Protein AF-A0A932ZR29-F1 (afdb_monomer_lite)

Secondary structure (DSSP, 8-state):
---------------------------TT---------S----EEEESSGGGS--SS--EEEEEE---HHHHHSHHHHHHHHHHHHHHHSBTTEEEEEEEEEEEEGGGT-----TTEEEEEEEEETTEEEEEEEEPP-

Radius of gyration: 21.0 Å; chains: 1; bounding box: 50×38×78 Å

Sequence (138 aa):
MPRDRGVEPGRRARAVRGGLSRRLRHDPEEPLRGGRGIGGGVVHARVEDPQAIPRGEASWDEVLFDPPFAWCGSTEGRTIISEALQRVAQVGVLAAEGRVWLRVERRSGLRPEVPGLVLGDERSYGDSLVLRYERGAA

pLDDT: mean 70.93, std 24.73, range [28.47, 97.81]

Structure (mmCIF, N/CA/C/O backbone):
data_AF-A0A932ZR29-F1
#
_entry.id   AF-A0A932ZR29-F1
#
loop_
_atom_site.group_PDB
_atom_site.id
_atom_site.type_symbol
_atom_site.label_atom_id
_atom_site.label_alt_id
_atom_site.label_comp_id
_atom_site.label_asym_id
_atom_site.label_entity_id
_atom_site.label_seq_id
_atom_site.pdbx_PDB_ins_code
_atom_site.Cartn_x
_atom_site.Cartn_y
_atom_site.Cartn_z
_atom_site.occupancy
_atom_site.B_iso_or_equiv
_atom_site.auth_seq_id
_atom_site.auth_comp_id
_atom_site.auth_asym_id
_atom_site.auth_atom_id
_atom_site.pdbx_PDB_model_num
ATOM 1 N N . MET A 1 1 ? -30.886 5.655 -60.333 1.00 32.12 1 MET A N 1
ATOM 2 C CA . MET A 1 1 ? -31.898 4.684 -59.860 1.00 32.12 1 MET A CA 1
ATOM 3 C C . MET A 1 1 ? -31.632 4.357 -58.384 1.00 32.12 1 MET A C 1
ATOM 5 O O . MET A 1 1 ? -30.482 4.484 -57.985 1.00 32.12 1 MET A O 1
ATOM 9 N N . PRO A 1 2 ? -32.675 4.076 -57.580 1.00 44.91 2 PRO A N 1
ATOM 10 C CA . PRO A 1 2 ? -32.817 4.492 -56.172 1.00 44.91 2 PRO A CA 1
ATOM 11 C C . PRO A 1 2 ? -32.986 3.333 -55.146 1.00 44.91 2 PRO A C 1
ATOM 13 O O . PRO A 1 2 ? -33.291 2.228 -55.567 1.00 44.91 2 PRO A O 1
ATOM 16 N N . ARG A 1 3 ? -32.945 3.681 -53.833 1.00 42.72 3 ARG A N 1
ATOM 17 C CA . ARG A 1 3 ? -33.602 3.057 -52.627 1.00 42.72 3 ARG A CA 1
ATOM 18 C C . ARG A 1 3 ? -33.142 1.631 -52.225 1.00 42.72 3 ARG A C 1
ATOM 20 O O . ARG A 1 3 ? -32.679 0.895 -53.073 1.00 42.72 3 ARG A O 1
ATOM 27 N N . ASP A 1 4 ? -33.097 1.185 -50.960 1.00 40.62 4 ASP A N 1
ATOM 28 C CA . ASP A 1 4 ? -33.937 1.322 -49.742 1.00 40.62 4 ASP A CA 1
ATOM 29 C C . ASP A 1 4 ? -33.057 1.271 -48.455 1.00 40.62 4 ASP A C 1
ATOM 31 O O . ASP A 1 4 ? -31.993 0.666 -48.480 1.00 40.62 4 ASP A O 1
ATOM 35 N N . ARG A 1 5 ? -33.264 2.026 -47.358 1.00 40.97 5 ARG A N 1
ATOM 36 C CA . ARG A 1 5 ? -34.286 2.017 -46.271 1.00 40.97 5 ARG A CA 1
ATOM 37 C C . ARG A 1 5 ? -34.358 0.769 -45.358 1.00 40.97 5 ARG A C 1
ATOM 39 O O . ARG A 1 5 ? -34.768 -0.295 -45.793 1.00 40.97 5 ARG A O 1
ATOM 46 N N . GLY A 1 6 ? -34.181 1.026 -44.048 1.00 31.27 6 GLY A N 1
ATOM 47 C CA . GLY A 1 6 ? -34.714 0.258 -42.899 1.00 31.27 6 GLY A CA 1
ATOM 48 C C . GLY A 1 6 ? -33.722 -0.750 -42.295 1.00 31.27 6 GLY A C 1
ATOM 49 O O . GLY A 1 6 ? -33.024 -1.408 -43.044 1.00 31.27 6 GLY A O 1
ATOM 50 N N . VAL A 1 7 ? -33.572 -0.966 -40.982 1.00 31.88 7 VAL A N 1
ATOM 51 C CA . VAL A 1 7 ? -34.446 -0.764 -39.810 1.00 31.88 7 VAL A CA 1
ATOM 52 C C . VAL A 1 7 ? -33.571 -0.870 -38.531 1.00 31.88 7 VAL A C 1
ATOM 54 O O . VAL A 1 7 ? -32.845 -1.845 -38.380 1.00 31.88 7 VAL A O 1
ATOM 57 N N . GLU A 1 8 ? -33.669 0.078 -37.589 1.00 40.75 8 GLU A N 1
ATOM 58 C CA . GLU A 1 8 ? -33.572 -0.192 -36.130 1.00 40.75 8 GLU A CA 1
ATOM 59 C C . GLU A 1 8 ? -35.004 -0.495 -35.634 1.00 40.75 8 GLU A C 1
ATOM 61 O O . GLU A 1 8 ? -35.913 0.100 -36.226 1.00 40.75 8 GLU A O 1
ATOM 66 N N . PRO A 1 9 ? -35.293 -1.328 -34.594 1.00 42.16 9 PRO A N 1
ATOM 67 C CA . PRO A 1 9 ? -34.709 -1.226 -33.235 1.00 42.16 9 PRO A CA 1
ATOM 68 C C . PRO A 1 9 ? -34.652 -2.543 -32.400 1.00 42.16 9 PRO A C 1
ATOM 70 O O . PRO A 1 9 ? -35.315 -3.528 -32.715 1.00 42.16 9 PRO A O 1
ATOM 73 N N . GLY A 1 10 ? -33.945 -2.574 -31.253 1.00 29.12 10 GLY A N 1
ATOM 74 C CA . GLY A 1 10 ? -33.936 -3.817 -30.452 1.00 29.12 10 GLY A CA 1
ATOM 75 C C . GLY A 1 10 ? -33.245 -3.886 -29.084 1.00 29.12 10 GLY A C 1
ATOM 76 O O . GLY A 1 10 ? -32.528 -4.837 -28.834 1.00 29.12 10 GLY A O 1
ATOM 77 N N . ARG A 1 11 ? -33.547 -2.953 -28.172 1.00 30.52 11 ARG A N 1
ATOM 78 C CA . ARG A 1 11 ? -33.625 -3.137 -26.698 1.00 30.52 11 ARG A CA 1
ATOM 79 C C . ARG A 1 11 ? -32.423 -3.699 -25.886 1.00 30.52 11 ARG A C 1
ATOM 81 O O . ARG A 1 11 ? -32.207 -4.896 -25.787 1.00 30.52 11 ARG A O 1
ATOM 88 N N . ARG A 1 12 ? -31.983 -2.800 -24.988 1.00 33.00 12 ARG A N 1
ATOM 89 C CA . ARG A 1 12 ? -31.781 -2.967 -23.526 1.00 33.00 12 ARG A CA 1
ATOM 90 C C . ARG A 1 12 ? -30.512 -3.690 -23.044 1.00 33.00 12 ARG A C 1
ATOM 92 O O . ARG A 1 12 ? -30.529 -4.880 -22.775 1.00 33.00 12 ARG A O 1
ATOM 99 N N . ALA A 1 13 ? -29.545 -2.877 -22.621 1.00 28.64 13 ALA A N 1
ATOM 100 C CA . ALA A 1 13 ? -28.935 -3.045 -21.304 1.00 28.64 13 ALA A CA 1
ATOM 101 C C . ALA A 1 13 ? -29.160 -1.755 -20.499 1.00 28.64 13 ALA A C 1
ATOM 103 O O . ALA A 1 13 ? -28.709 -0.674 -20.870 1.00 28.64 13 ALA A O 1
ATOM 104 N N . ARG A 1 14 ? -29.952 -1.865 -19.430 1.00 36.38 14 ARG A N 1
ATOM 105 C CA . ARG A 1 14 ? -30.201 -0.822 -18.431 1.00 36.38 14 ARG A CA 1
ATOM 106 C C . ARG A 1 14 ? -29.575 -1.331 -17.139 1.00 36.38 14 ARG A C 1
ATOM 108 O O . ARG A 1 14 ? -30.076 -2.308 -16.599 1.00 36.38 14 ARG A O 1
ATOM 115 N N . ALA A 1 15 ? -28.494 -0.703 -16.692 1.00 28.47 15 ALA A N 1
ATOM 116 C CA . ALA A 1 15 ? -27.815 -0.935 -15.413 1.00 28.47 15 ALA A CA 1
ATOM 117 C C . ALA A 1 15 ? -26.570 -0.024 -15.407 1.00 28.47 15 ALA A C 1
ATOM 119 O O . ALA A 1 15 ? -25.839 -0.034 -16.384 1.00 28.47 15 ALA A O 1
ATOM 120 N N . VAL A 1 16 ? -26.252 0.828 -14.436 1.00 32.88 16 VAL A N 1
ATOM 121 C CA . VAL A 1 16 ? -26.849 1.199 -13.150 1.00 32.88 16 VAL A CA 1
ATOM 122 C C . VAL A 1 16 ? -26.447 2.665 -12.922 1.00 32.88 16 VAL A C 1
ATOM 124 O O . VAL A 1 16 ? -25.301 3.040 -13.157 1.00 32.88 16 VAL A O 1
ATOM 127 N N . ARG A 1 17 ? -27.382 3.511 -12.468 1.00 37.47 17 ARG A N 1
ATOM 128 C CA . ARG A 1 17 ? -27.045 4.795 -11.833 1.00 37.47 17 ARG A CA 1
ATOM 129 C C . ARG A 1 17 ? -26.229 4.477 -10.579 1.00 37.47 17 ARG A C 1
ATOM 131 O O . ARG A 1 17 ? -26.801 3.991 -9.611 1.00 37.47 17 ARG A O 1
ATOM 138 N N . GLY A 1 18 ? -24.931 4.745 -10.599 1.00 30.45 18 GLY A N 1
ATOM 139 C CA . GLY A 1 18 ? -24.052 4.531 -9.456 1.00 30.45 18 GLY A CA 1
ATOM 140 C C . GLY A 1 18 ? -22.980 5.604 -9.419 1.00 30.45 18 GLY A C 1
ATOM 141 O O . GLY A 1 18 ? -22.025 5.520 -10.173 1.00 30.45 18 GLY A O 1
ATOM 142 N N . GLY A 1 19 ? -23.204 6.603 -8.565 1.00 34.00 19 GLY A N 1
ATOM 143 C CA . GLY A 1 19 ? -22.186 7.460 -7.957 1.00 34.00 19 GLY A CA 1
ATOM 144 C C . GLY A 1 19 ? -21.312 8.281 -8.900 1.00 34.00 19 GLY A C 1
ATOM 145 O O . GLY A 1 19 ? -20.400 7.772 -9.537 1.00 34.00 19 GLY A O 1
ATOM 146 N N . LEU A 1 20 ? -21.529 9.597 -8.894 1.00 33.78 20 LEU A N 1
ATOM 147 C CA . LEU A 1 20 ? -20.536 10.577 -9.323 1.00 33.78 20 LEU A CA 1
ATOM 148 C C . LEU A 1 20 ? -19.156 10.210 -8.756 1.00 33.78 20 LEU A C 1
ATOM 150 O O . LEU A 1 20 ? -18.899 10.412 -7.571 1.00 33.78 20 LEU A O 1
ATOM 154 N N . SER A 1 21 ? -18.247 9.733 -9.607 1.00 36.78 21 SER A N 1
ATOM 155 C CA . SER A 1 21 ? -16.819 9.823 -9.335 1.00 36.78 21 SER A CA 1
ATOM 156 C C . SER A 1 21 ? -16.483 11.311 -9.258 1.00 36.78 21 SER A C 1
ATOM 158 O O . SER A 1 21 ? -16.254 11.960 -10.281 1.00 36.78 21 SER A O 1
ATOM 160 N N . ARG A 1 22 ? -16.497 11.884 -8.050 1.00 36.06 22 ARG A N 1
ATOM 161 C CA . ARG A 1 22 ? -15.871 13.183 -7.809 1.00 36.06 22 ARG A CA 1
ATOM 162 C C . ARG A 1 22 ? -14.379 12.985 -8.050 1.00 36.06 22 ARG A C 1
ATOM 164 O O . ARG A 1 22 ? -13.651 12.520 -7.183 1.00 36.06 22 ARG A 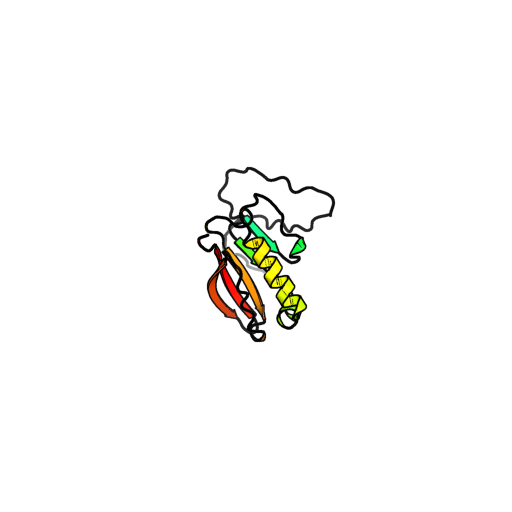O 1
ATOM 171 N N . ARG A 1 23 ? -13.930 13.306 -9.264 1.00 34.53 23 ARG A N 1
ATOM 172 C CA . ARG A 1 23 ? -12.523 13.601 -9.515 1.00 34.53 23 ARG A CA 1
ATOM 173 C C . ARG A 1 23 ? -12.211 14.835 -8.679 1.00 34.53 23 ARG A C 1
ATOM 175 O O . ARG A 1 23 ? -12.639 15.926 -9.043 1.00 34.53 23 ARG A O 1
ATOM 182 N N . LEU A 1 24 ? -11.500 14.672 -7.571 1.00 37.44 24 LEU A N 1
ATOM 183 C CA . LEU A 1 24 ? -10.821 15.799 -6.947 1.00 37.44 24 LEU A CA 1
ATOM 184 C C . LEU A 1 24 ? -9.652 16.174 -7.868 1.00 37.44 24 LEU A C 1
ATOM 186 O O . LEU A 1 24 ? -8.530 15.721 -7.694 1.00 37.44 24 LEU A O 1
ATOM 190 N N . ARG A 1 25 ? -9.940 16.962 -8.910 1.00 37.03 25 ARG A N 1
ATOM 191 C CA . ARG A 1 25 ? -9.009 18.020 -9.299 1.00 37.03 25 ARG A CA 1
ATOM 192 C C . ARG A 1 25 ? -9.301 19.119 -8.292 1.00 37.03 25 ARG A C 1
ATOM 194 O O . ARG A 1 25 ? -10.396 19.668 -8.364 1.00 37.03 25 ARG A O 1
ATOM 201 N N . HIS A 1 26 ? -8.429 19.347 -7.317 1.00 38.19 26 HIS A N 1
ATOM 202 C CA . HIS A 1 26 ? -8.656 20.432 -6.372 1.00 38.19 26 HIS A CA 1
ATOM 203 C C . HIS A 1 26 ? -7.553 21.476 -6.441 1.00 38.19 26 HIS A C 1
ATOM 205 O O . HIS A 1 26 ? -6.369 21.158 -6.360 1.00 38.19 26 HIS A O 1
ATOM 211 N N . ASP A 1 27 ? -8.032 22.706 -6.616 1.00 32.41 27 ASP A N 1
ATOM 212 C CA . ASP A 1 27 ? -7.374 23.981 -6.371 1.00 32.41 27 ASP A CA 1
ATOM 213 C C . ASP A 1 27 ? -6.844 24.046 -4.925 1.00 32.41 27 ASP A C 1
ATOM 215 O O . ASP A 1 27 ? -7.537 23.589 -4.011 1.00 32.41 27 ASP A O 1
ATOM 219 N N . PRO A 1 28 ? -5.661 24.626 -4.679 1.00 35.66 28 PRO A N 1
ATOM 220 C CA . PRO A 1 28 ? -5.003 24.618 -3.370 1.00 35.66 28 PRO A CA 1
ATOM 221 C C . PRO A 1 28 ? -5.646 25.499 -2.273 1.00 35.66 28 PRO A C 1
ATOM 223 O O . PRO A 1 28 ? -5.039 25.646 -1.215 1.00 35.66 28 PRO A O 1
ATOM 226 N N . GLU A 1 29 ? -6.851 26.059 -2.457 1.00 30.03 29 GLU A N 1
ATOM 227 C CA . GLU A 1 29 ? -7.411 27.076 -1.540 1.00 30.03 29 GLU A CA 1
ATOM 228 C C . GLU A 1 29 ? -8.755 26.753 -0.845 1.00 30.03 29 GLU A C 1
ATOM 230 O O . GLU A 1 29 ? -9.309 27.634 -0.191 1.00 30.03 29 GLU A O 1
ATOM 235 N N . GLU A 1 30 ? -9.279 25.516 -0.868 1.00 31.34 30 GLU A N 1
ATOM 236 C CA . GLU A 1 30 ? -10.434 25.165 -0.007 1.00 31.34 30 GLU A CA 1
ATOM 237 C C . GLU A 1 30 ? -10.101 24.123 1.077 1.00 31.34 30 GLU A C 1
ATOM 239 O O . GLU A 1 30 ? -9.651 23.017 0.767 1.00 31.34 30 GLU A O 1
ATOM 244 N N . PRO A 1 31 ? -10.379 24.413 2.365 1.00 32.12 31 PRO A N 1
ATOM 245 C CA . PRO A 1 31 ? -10.251 23.427 3.427 1.00 32.12 31 PRO A CA 1
ATOM 246 C C . PRO A 1 31 ? -11.362 22.372 3.320 1.00 32.12 31 PRO A C 1
ATOM 248 O O . PRO A 1 31 ? -12.556 22.687 3.333 1.00 32.12 31 PRO A O 1
ATOM 251 N N . LEU A 1 32 ? -10.960 21.099 3.269 1.00 44.94 32 LEU A N 1
ATOM 252 C CA . LEU A 1 32 ? -11.846 19.933 3.283 1.00 44.94 32 LEU A CA 1
ATOM 253 C C . LEU A 1 32 ? -12.708 19.941 4.560 1.00 44.94 32 LEU A C 1
ATOM 255 O O . LEU A 1 32 ? -12.262 19.543 5.635 1.00 44.94 32 LEU A O 1
ATOM 259 N N . ARG A 1 33 ? -13.963 20.396 4.464 1.00 39.34 33 ARG A N 1
ATOM 260 C CA . ARG A 1 33 ? -14.929 20.259 5.562 1.00 39.34 33 ARG A CA 1
ATOM 261 C C . ARG A 1 33 ? -15.333 18.793 5.708 1.00 39.34 33 ARG A C 1
ATOM 263 O O . ARG A 1 33 ? -15.937 18.221 4.802 1.00 39.34 33 ARG A O 1
ATOM 270 N N . GLY A 1 34 ? -15.047 18.223 6.880 1.00 42.16 34 GLY A N 1
ATOM 271 C CA . GLY A 1 34 ? -15.571 16.934 7.324 1.00 42.16 34 GLY A CA 1
ATOM 272 C C . GLY A 1 34 ? -17.099 16.941 7.310 1.00 42.16 34 GLY A C 1
ATOM 273 O O . GLY A 1 34 ? -17.747 17.598 8.125 1.00 42.16 34 GLY A O 1
ATOM 274 N N . GLY A 1 35 ? -17.682 16.239 6.344 1.00 35.91 35 GLY A N 1
ATOM 275 C CA . GLY A 1 35 ? -19.122 16.067 6.247 1.00 35.91 35 GLY A CA 1
ATOM 276 C C . GLY A 1 35 ? -19.589 14.957 7.179 1.00 35.91 35 GLY A C 1
ATOM 277 O O . GLY A 1 35 ? -19.415 13.784 6.867 1.00 35.91 35 GLY A O 1
ATOM 278 N N . ARG A 1 36 ? -20.249 15.315 8.287 1.00 44.22 36 ARG A N 1
ATOM 279 C CA . ARG A 1 36 ? -21.211 14.412 8.938 1.00 44.22 36 ARG A CA 1
ATOM 280 C C . ARG A 1 36 ? -22.362 14.187 7.955 1.00 44.22 36 ARG A C 1
ATOM 282 O O . ARG A 1 36 ? -23.140 15.105 7.708 1.00 44.22 36 ARG A O 1
ATOM 289 N N . GLY A 1 37 ? -22.463 12.988 7.392 1.00 33.75 37 GLY A N 1
ATOM 290 C CA . GLY A 1 37 ? -23.527 12.611 6.466 1.00 33.75 37 GLY A CA 1
ATOM 291 C C . GLY A 1 37 ? -23.943 11.164 6.683 1.00 33.75 37 GLY A C 1
ATOM 292 O O . GLY A 1 37 ? -23.189 10.245 6.396 1.00 33.75 37 GLY A O 1
ATOM 293 N N . ILE A 1 38 ? -25.152 10.983 7.207 1.00 38.97 38 ILE A N 1
ATOM 294 C CA . ILE A 1 38 ? -25.820 9.696 7.396 1.00 38.97 38 ILE A CA 1
ATOM 295 C C . ILE A 1 38 ? -26.171 9.151 6.004 1.00 38.97 38 ILE A C 1
ATOM 297 O O . ILE A 1 38 ? -27.051 9.674 5.326 1.00 38.97 38 ILE A O 1
ATOM 301 N N . GLY A 1 39 ? -25.447 8.128 5.566 1.00 32.75 39 GLY A N 1
ATOM 302 C CA . GLY A 1 39 ? -25.658 7.415 4.311 1.00 32.75 39 GLY A CA 1
ATOM 303 C C . GLY A 1 39 ? -24.488 6.465 4.103 1.00 32.75 39 GLY A C 1
ATOM 304 O O . GLY A 1 39 ? -23.354 6.924 4.077 1.00 32.75 39 GLY A O 1
ATOM 305 N N . GLY A 1 40 ? -24.752 5.158 4.019 1.00 33.78 40 GLY A N 1
ATOM 306 C CA . GLY A 1 40 ? -23.742 4.097 3.897 1.00 33.78 40 GLY A CA 1
ATOM 307 C C . GLY A 1 40 ? -22.992 4.124 2.562 1.00 33.78 40 GLY A C 1
ATOM 308 O O . GLY A 1 40 ? -23.138 3.218 1.747 1.00 33.78 40 GLY A O 1
ATOM 309 N N . GLY A 1 41 ? -22.252 5.199 2.309 1.00 48.75 41 GLY A N 1
ATOM 310 C CA . GLY A 1 41 ? -21.313 5.332 1.210 1.00 48.75 41 GLY A CA 1
ATOM 311 C C . GLY A 1 41 ? -19.924 4.976 1.709 1.00 48.75 41 GLY A C 1
ATOM 312 O O . GLY A 1 41 ? -19.435 5.600 2.644 1.00 48.75 41 GLY A O 1
ATOM 313 N N . VAL A 1 42 ? -19.311 3.981 1.075 1.00 58.19 42 VAL A N 1
ATOM 314 C CA . VAL A 1 42 ? -17.910 3.619 1.302 1.00 58.19 42 VAL A CA 1
ATOM 315 C C . VAL A 1 42 ? -17.044 4.835 0.973 1.00 58.19 42 VAL A C 1
ATOM 317 O O . VAL A 1 42 ? -17.150 5.394 -0.126 1.00 58.19 42 VAL A O 1
ATOM 320 N N . VAL A 1 43 ? -16.221 5.282 1.922 1.00 64.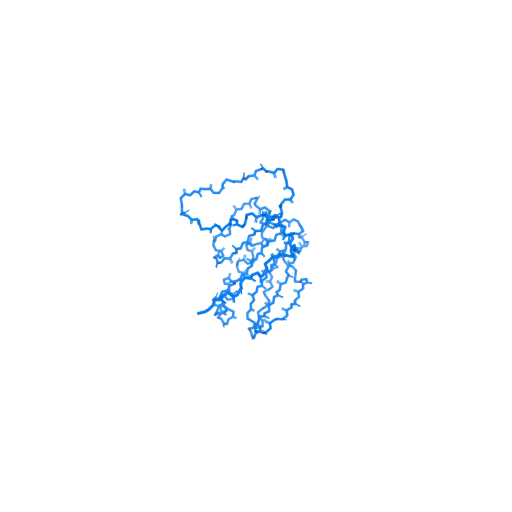12 43 VAL A N 1
ATOM 321 C CA . VAL A 1 43 ? -15.322 6.421 1.693 1.00 64.12 43 VAL A CA 1
ATOM 322 C C . VAL A 1 43 ? -13.983 5.889 1.198 1.00 64.12 43 VAL A C 1
ATOM 324 O O . VAL A 1 43 ? -13.270 5.200 1.927 1.00 64.12 43 VAL A O 1
ATOM 327 N N . HIS A 1 44 ? -13.641 6.235 -0.043 1.00 71.25 44 HIS A N 1
ATOM 328 C CA . HIS A 1 44 ? -12.384 5.844 -0.674 1.00 71.25 44 HIS A CA 1
ATOM 329 C C . HIS A 1 44 ? -11.398 7.012 -0.714 1.00 71.25 44 HIS A C 1
ATOM 331 O O . HIS A 1 44 ? -11.773 8.134 -1.069 1.00 71.25 44 HIS A O 1
ATOM 337 N N . ALA A 1 45 ? -10.123 6.729 -0.457 1.00 69.44 45 ALA A N 1
ATOM 338 C CA . ALA A 1 45 ? -9.021 7.638 -0.753 1.00 69.44 45 ALA A CA 1
ATOM 339 C C . ALA A 1 45 ? -8.136 7.059 -1.866 1.00 69.44 45 ALA A C 1
ATOM 341 O O . ALA A 1 45 ? -7.830 5.869 -1.868 1.00 69.44 45 ALA A O 1
ATOM 342 N N . ARG A 1 46 ? -7.700 7.905 -2.805 1.00 73.81 46 ARG A N 1
ATOM 343 C CA . ARG A 1 46 ? -6.623 7.590 -3.753 1.00 73.81 46 ARG A CA 1
ATOM 344 C C . ARG A 1 46 ? -5.438 8.474 -3.411 1.00 73.81 46 ARG A C 1
ATOM 346 O O . ARG A 1 46 ? -5.582 9.693 -3.392 1.00 73.81 46 ARG A O 1
ATOM 353 N N . VAL A 1 47 ? -4.294 7.859 -3.149 1.00 67.25 47 VAL A N 1
ATOM 354 C CA . VAL A 1 47 ? -3.089 8.574 -2.733 1.00 67.25 47 VAL A CA 1
ATOM 355 C C . VAL A 1 47 ? -2.050 8.462 -3.844 1.00 67.25 47 VAL A C 1
ATOM 357 O O . VAL A 1 47 ? -1.566 7.376 -4.149 1.00 67.25 47 VAL A O 1
ATOM 360 N N . GLU A 1 48 ? -1.742 9.596 -4.466 1.00 66.94 48 GLU A N 1
ATOM 361 C CA . GLU A 1 48 ? -0.642 9.743 -5.435 1.00 66.94 48 GLU A CA 1
ATOM 362 C C . GLU A 1 48 ? 0.549 10.467 -4.792 1.00 66.94 48 GLU A C 1
ATOM 364 O O . GLU A 1 48 ? 1.698 10.173 -5.107 1.00 66.94 48 GLU A O 1
ATOM 369 N N . ASP A 1 49 ? 0.260 11.348 -3.827 1.00 68.00 49 ASP A N 1
ATOM 370 C CA . ASP A 1 49 ? 1.231 11.999 -2.953 1.00 68.00 49 ASP A CA 1
ATOM 371 C C . ASP A 1 49 ? 1.008 11.560 -1.490 1.00 68.00 49 ASP A C 1
ATOM 373 O O . ASP A 1 49 ? 0.001 11.927 -0.875 1.00 68.00 49 ASP A O 1
ATOM 377 N N . PRO A 1 50 ? 1.944 10.802 -0.894 1.00 64.19 50 PRO A N 1
ATOM 378 C CA . PRO A 1 50 ? 1.931 10.429 0.523 1.00 64.19 50 PRO A CA 1
ATOM 379 C C . PRO A 1 50 ? 1.838 11.591 1.515 1.00 64.19 50 PRO A C 1
ATOM 381 O O . PRO A 1 50 ? 1.437 11.397 2.668 1.00 64.19 50 PRO A O 1
ATOM 384 N N . GLN A 1 51 ? 2.252 12.795 1.114 1.00 66.62 51 GLN A N 1
ATOM 385 C CA . GLN A 1 5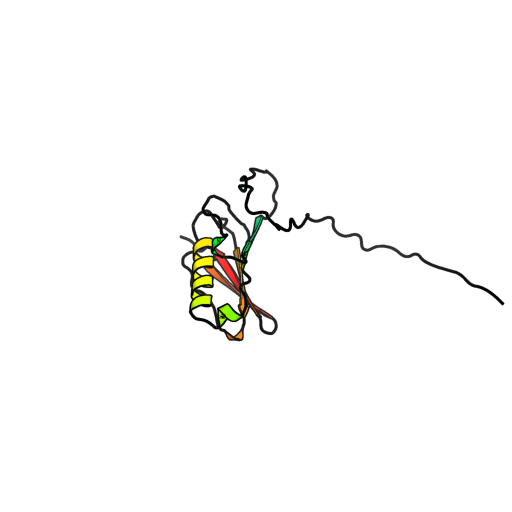1 ? 2.153 14.001 1.935 1.00 66.62 51 GLN A CA 1
ATOM 386 C C . GLN A 1 51 ? 0.748 14.597 1.962 1.00 66.62 51 GLN A C 1
ATOM 388 O O . GLN A 1 51 ? 0.423 15.311 2.908 1.00 66.62 51 GLN A O 1
ATOM 393 N N . ALA A 1 52 ? -0.108 14.222 1.012 1.00 68.69 52 ALA A N 1
ATOM 394 C CA . ALA A 1 52 ? -1.493 14.665 0.955 1.00 68.69 52 ALA A CA 1
ATOM 395 C C . ALA A 1 52 ? -2.430 13.888 1.896 1.00 68.69 52 ALA A C 1
ATOM 397 O O . ALA A 1 52 ? -3.600 14.250 1.992 1.00 68.69 52 ALA A O 1
ATOM 398 N N . ILE A 1 53 ? -1.954 12.838 2.585 1.00 69.25 53 ILE A N 1
ATOM 399 C CA . ILE A 1 53 ? -2.765 12.068 3.541 1.00 69.25 53 ILE A CA 1
ATOM 400 C C . ILE A 1 53 ? -3.105 12.971 4.745 1.00 69.25 53 ILE A C 1
ATOM 402 O O . ILE A 1 53 ? -2.194 13.353 5.489 1.00 69.25 53 ILE A O 1
ATOM 406 N N . PRO A 1 54 ? -4.390 13.319 4.963 1.00 65.56 54 PRO A N 1
ATOM 407 C CA . PRO A 1 54 ? -4.811 14.163 6.077 1.00 65.56 54 PRO A CA 1
ATOM 408 C C . PRO A 1 54 ? -4.394 13.594 7.435 1.00 65.56 54 PRO A C 1
ATOM 410 O O . PRO A 1 54 ? -4.525 12.398 7.687 1.00 65.56 54 PRO A O 1
ATOM 413 N N . ARG A 1 55 ? -3.974 14.474 8.349 1.00 61.34 55 ARG A N 1
ATOM 414 C CA . ARG A 1 55 ? -3.830 14.151 9.775 1.00 61.34 55 ARG A CA 1
ATOM 415 C C . ARG A 1 55 ? -5.166 14.444 10.467 1.00 61.34 55 ARG A C 1
ATOM 417 O O . ARG A 1 55 ? -5.511 15.614 10.608 1.00 61.34 55 ARG A O 1
ATOM 424 N N . GLY A 1 56 ? -5.933 13.429 10.868 1.00 59.62 56 GLY A N 1
ATOM 425 C CA . GLY A 1 56 ? -7.197 13.637 11.596 1.00 59.62 56 GLY A CA 1
ATOM 426 C C . GLY A 1 56 ? -8.216 12.498 11.479 1.00 59.62 56 GLY A C 1
ATOM 427 O O . GLY A 1 56 ? -7.920 11.463 10.896 1.00 59.62 56 GLY A O 1
ATOM 428 N N . GLU A 1 57 ? -9.416 12.718 12.038 1.00 58.44 57 GLU A N 1
ATOM 429 C CA . GLU A 1 57 ? -10.553 11.775 12.181 1.00 58.44 57 GLU A CA 1
ATOM 430 C C . GLU A 1 57 ? -11.264 11.397 10.859 1.00 58.44 57 GLU A C 1
ATOM 432 O O . GLU A 1 57 ? -12.488 11.262 10.807 1.00 58.44 57 GLU A O 1
ATOM 437 N N . ALA A 1 58 ? -10.539 11.276 9.752 1.00 62.16 58 ALA A N 1
ATOM 438 C CA . ALA A 1 58 ? -11.126 10.791 8.510 1.00 62.16 58 ALA A CA 1
ATOM 439 C C . ALA A 1 58 ? -10.992 9.267 8.459 1.00 62.16 58 ALA A C 1
ATOM 441 O O . ALA A 1 58 ? -9.937 8.776 8.088 1.00 62.16 58 ALA A O 1
ATOM 442 N N . SER A 1 59 ? -12.042 8.512 8.806 1.00 79.12 59 SER A N 1
ATOM 443 C CA . SER A 1 59 ? -12.003 7.050 8.689 1.00 79.12 59 SER A CA 1
ATOM 444 C C . SER A 1 59 ? -12.362 6.606 7.270 1.00 79.12 59 SER A C 1
ATOM 446 O O . SER A 1 59 ? -13.533 6.637 6.886 1.00 79.12 59 SER A O 1
ATOM 448 N N . TRP A 1 60 ? -11.369 6.181 6.494 1.00 85.12 60 TRP A N 1
ATOM 449 C CA . TRP A 1 60 ? -11.597 5.550 5.193 1.00 85.12 60 TRP A CA 1
ATOM 450 C C . TRP A 1 60 ? -11.824 4.051 5.345 1.00 85.12 60 TRP A C 1
ATOM 452 O O . TRP A 1 60 ? -11.101 3.374 6.077 1.00 85.12 60 TRP A O 1
ATOM 462 N N . ASP A 1 61 ? -12.805 3.521 4.624 1.00 88.00 61 ASP A N 1
ATOM 463 C CA . ASP A 1 61 ? -13.012 2.076 4.516 1.00 88.00 61 ASP A CA 1
ATOM 464 C C . ASP A 1 61 ? -11.968 1.457 3.582 1.00 88.00 61 ASP A C 1
ATOM 466 O O . ASP A 1 61 ? -11.499 0.343 3.801 1.00 88.00 61 ASP A O 1
ATOM 470 N N . GLU A 1 62 ? -11.574 2.192 2.538 1.00 90.69 62 GLU A N 1
ATOM 471 C CA . GLU A 1 62 ? -10.574 1.740 1.579 1.00 90.69 62 GLU A CA 1
ATOM 472 C C . GLU A 1 62 ? -9.620 2.860 1.163 1.00 90.69 62 GLU A C 1
ATOM 474 O O . GLU A 1 62 ? -10.026 3.961 0.781 1.00 90.69 62 GLU A O 1
ATOM 479 N N . VAL A 1 63 ? -8.330 2.536 1.149 1.00 90.06 63 VAL A N 1
ATOM 480 C CA . VAL A 1 63 ? -7.275 3.398 0.617 1.00 90.06 63 VAL A CA 1
ATOM 481 C C . VAL A 1 63 ? -6.598 2.693 -0.551 1.00 90.06 63 VAL A C 1
ATOM 483 O O . VAL A 1 63 ? -6.088 1.585 -0.415 1.00 90.06 63 VAL A O 1
ATOM 486 N N . LEU A 1 64 ? -6.594 3.339 -1.712 1.00 91.75 64 LEU A N 1
ATOM 487 C CA . LEU A 1 64 ? -5.925 2.882 -2.925 1.00 91.75 64 LEU A CA 1
ATOM 488 C C . LEU A 1 64 ? -4.593 3.624 -3.054 1.00 91.75 64 LEU A C 1
ATOM 490 O O . LEU A 1 64 ? -4.571 4.850 -3.203 1.00 91.75 64 LEU A O 1
ATOM 494 N N . PHE A 1 65 ? -3.493 2.880 -3.022 1.00 90.38 65 PHE A N 1
ATOM 495 C CA . PHE A 1 65 ? -2.143 3.399 -3.173 1.00 90.38 65 PHE A CA 1
ATOM 496 C C . PHE A 1 65 ? -1.481 2.817 -4.423 1.00 90.38 65 PHE A C 1
ATOM 498 O O . PHE A 1 65 ? -1.286 1.607 -4.554 1.00 90.38 65 PHE A O 1
ATOM 505 N N . ASP A 1 66 ? -1.170 3.699 -5.367 1.00 90.88 66 ASP A N 1
ATOM 506 C CA . ASP A 1 66 ? -0.688 3.347 -6.703 1.00 90.88 66 ASP A CA 1
ATOM 507 C C . ASP A 1 66 ? 0.543 4.195 -7.060 1.00 90.88 66 ASP A C 1
ATOM 509 O O . ASP A 1 66 ? 0.450 5.122 -7.871 1.00 90.88 66 ASP A O 1
ATOM 513 N N . PRO A 1 67 ? 1.684 3.954 -6.389 1.00 89.00 67 PRO A N 1
ATOM 514 C CA . PRO A 1 67 ? 2.902 4.711 -6.625 1.00 89.00 67 PRO A CA 1
ATOM 515 C C . PRO A 1 67 ? 3.464 4.460 -8.036 1.00 89.00 67 PRO A C 1
ATOM 517 O O . PRO A 1 67 ? 3.283 3.381 -8.610 1.00 89.00 67 PRO A O 1
ATOM 520 N N . PRO A 1 68 ? 4.239 5.410 -8.591 1.00 89.38 68 PRO A N 1
ATOM 521 C CA . PRO A 1 68 ? 4.997 5.179 -9.815 1.00 89.38 68 PRO A CA 1
ATOM 522 C C . PRO A 1 68 ? 5.914 3.951 -9.696 1.00 89.38 68 PRO A C 1
ATOM 524 O O . PRO A 1 68 ? 6.648 3.808 -8.720 1.00 89.38 68 PRO A O 1
ATOM 527 N N . PHE A 1 69 ? 5.959 3.088 -10.716 1.00 88.31 69 PHE A N 1
ATOM 528 C CA . PHE A 1 69 ? 6.783 1.865 -10.673 1.00 88.31 69 PHE A CA 1
ATOM 529 C C . PHE A 1 69 ? 8.276 2.135 -10.463 1.00 88.31 69 PHE A C 1
ATOM 531 O O . PHE A 1 69 ? 8.940 1.366 -9.773 1.00 88.31 69 PHE A O 1
ATOM 538 N N . ALA A 1 70 ? 8.789 3.267 -10.955 1.00 87.38 70 ALA A N 1
ATOM 539 C CA . ALA A 1 70 ? 10.171 3.682 -10.717 1.00 87.38 70 ALA A CA 1
ATOM 540 C C . ALA A 1 70 ? 10.529 3.747 -9.217 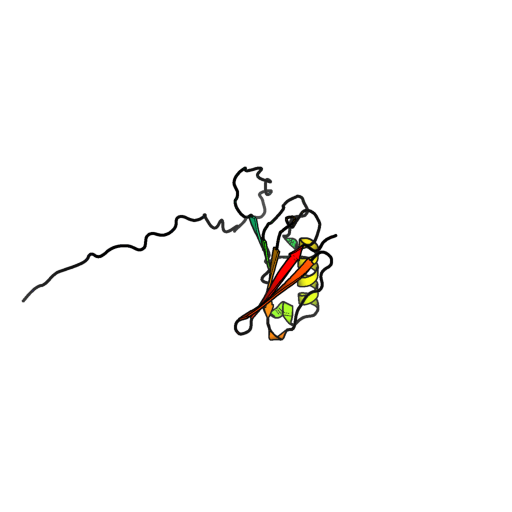1.00 87.38 70 ALA A C 1
ATOM 542 O O . ALA A 1 70 ? 11.673 3.495 -8.844 1.00 87.38 70 ALA A O 1
ATOM 543 N N . TRP A 1 71 ? 9.554 4.026 -8.344 1.00 89.19 71 TRP A N 1
ATOM 544 C CA . TRP A 1 71 ? 9.757 4.062 -6.894 1.00 89.19 71 TRP A CA 1
ATOM 545 C C . TRP A 1 71 ? 9.928 2.670 -6.284 1.00 89.19 71 TRP A C 1
ATOM 547 O O . TRP A 1 71 ? 10.579 2.522 -5.255 1.00 89.19 71 TRP A O 1
ATOM 557 N N . CYS A 1 72 ? 9.393 1.627 -6.921 1.00 90.00 72 CYS A N 1
ATOM 558 C CA . CYS A 1 72 ? 9.511 0.254 -6.433 1.00 90.00 72 CYS A CA 1
ATOM 559 C C . CYS A 1 72 ? 10.953 -0.273 -6.550 1.00 90.00 72 CYS A C 1
ATOM 561 O O . CYS A 1 72 ? 11.351 -1.175 -5.806 1.00 90.00 72 CYS A O 1
ATOM 563 N N . GLY A 1 73 ? 11.739 0.276 -7.481 1.00 87.44 73 GLY A N 1
ATOM 564 C CA . GLY A 1 73 ? 13.131 -0.105 -7.727 1.00 87.44 73 GLY A CA 1
ATOM 565 C C . GLY A 1 73 ? 14.172 0.703 -6.945 1.00 87.44 73 GLY A C 1
ATOM 566 O O . GLY A 1 73 ? 15.301 0.239 -6.813 1.00 87.44 73 GLY A O 1
ATOM 567 N N . SER A 1 74 ? 13.821 1.880 -6.415 1.00 91.81 74 SER A N 1
ATOM 568 C CA . SER A 1 74 ? 14.762 2.761 -5.711 1.00 91.81 74 SER A CA 1
ATOM 569 C C . SER A 1 74 ? 14.597 2.695 -4.191 1.00 91.81 74 SER A C 1
ATOM 571 O O . SER A 1 74 ? 13.491 2.540 -3.676 1.00 91.81 74 SER A O 1
ATOM 573 N N . THR A 1 75 ? 15.698 2.842 -3.448 1.00 92.81 75 THR A N 1
ATOM 574 C CA . THR A 1 75 ? 15.663 2.910 -1.976 1.00 92.81 75 THR A CA 1
ATOM 575 C C . THR A 1 75 ? 14.774 4.056 -1.496 1.00 92.81 75 THR A C 1
ATOM 577 O O . THR A 1 75 ? 13.914 3.848 -0.649 1.00 92.81 75 THR A O 1
ATOM 580 N N . GLU A 1 76 ? 14.932 5.244 -2.083 1.00 91.38 76 GLU A N 1
ATOM 581 C CA . GLU A 1 76 ? 14.132 6.428 -1.754 1.00 91.38 76 GLU A CA 1
ATOM 582 C C . GLU A 1 76 ? 12.634 6.198 -1.997 1.00 91.38 76 GLU A C 1
ATOM 584 O O . GLU A 1 76 ? 11.816 6.454 -1.116 1.00 91.38 76 GLU A O 1
ATOM 589 N N . GLY A 1 77 ? 12.266 5.633 -3.150 1.00 89.25 77 GLY A N 1
ATOM 590 C CA . GLY A 1 77 ? 10.872 5.353 -3.480 1.00 89.25 77 GLY A CA 1
ATOM 591 C C . GLY A 1 77 ? 10.232 4.332 -2.540 1.00 89.25 77 GLY A C 1
ATOM 592 O O . GLY A 1 77 ? 9.098 4.519 -2.101 1.00 89.25 77 GLY A O 1
ATOM 593 N N . ARG A 1 78 ? 10.971 3.287 -2.154 1.00 91.19 78 ARG A N 1
ATOM 594 C CA . ARG A 1 78 ? 10.519 2.304 -1.156 1.00 91.19 78 ARG A CA 1
ATOM 595 C C . ARG A 1 78 ? 10.295 2.933 0.217 1.00 91.19 78 ARG A C 1
ATOM 597 O O . ARG A 1 78 ? 9.315 2.586 0.880 1.00 91.19 78 ARG A O 1
ATOM 604 N N . THR A 1 79 ? 11.162 3.860 0.626 1.00 90.12 79 THR A N 1
ATOM 605 C CA . THR A 1 79 ? 10.990 4.626 1.869 1.00 90.12 79 THR A CA 1
ATOM 606 C C . THR A 1 79 ? 9.717 5.460 1.809 1.00 90.12 79 THR A C 1
ATOM 608 O O . THR A 1 79 ? 8.874 5.332 2.692 1.00 90.12 79 THR A O 1
ATOM 611 N N . ILE A 1 80 ? 9.514 6.218 0.726 1.00 88.31 80 ILE A N 1
ATOM 612 C CA . ILE A 1 80 ? 8.312 7.039 0.520 1.00 88.31 80 ILE A CA 1
ATOM 613 C C . ILE A 1 80 ? 7.037 6.185 0.589 1.00 88.31 80 ILE A C 1
ATOM 615 O O . ILE A 1 80 ? 6.079 6.550 1.271 1.00 88.31 80 ILE A O 1
ATOM 619 N N . ILE A 1 81 ? 7.026 5.023 -0.074 1.00 90.25 81 ILE A N 1
ATOM 620 C CA . ILE A 1 81 ? 5.899 4.078 -0.039 1.00 90.25 81 ILE A CA 1
ATOM 621 C C . ILE A 1 81 ? 5.628 3.604 1.393 1.00 90.25 81 ILE A C 1
ATOM 623 O O . ILE A 1 81 ? 4.480 3.592 1.835 1.00 90.25 81 ILE A O 1
ATOM 627 N N . SER A 1 82 ? 6.676 3.228 2.126 1.00 90.50 82 SER A N 1
ATOM 628 C CA . SER A 1 82 ? 6.551 2.716 3.495 1.00 90.50 82 SER A CA 1
ATOM 629 C C . SER A 1 82 ? 6.037 3.790 4.455 1.00 90.50 82 SER A C 1
ATOM 631 O O . SER A 1 82 ? 5.128 3.524 5.237 1.00 90.50 82 SER A O 1
ATOM 633 N N . GLU A 1 83 ? 6.545 5.019 4.356 1.00 88.44 83 GLU A N 1
ATOM 634 C CA . GLU A 1 83 ? 6.066 6.159 5.145 1.00 88.44 83 GLU A CA 1
ATOM 635 C C . GLU A 1 83 ? 4.602 6.501 4.838 1.00 88.44 83 GLU A C 1
ATOM 637 O O . GLU A 1 83 ? 3.834 6.812 5.750 1.00 88.44 83 GLU A O 1
ATOM 642 N N . ALA A 1 84 ? 4.189 6.416 3.567 1.00 87.69 84 ALA A N 1
ATOM 643 C CA . ALA A 1 84 ? 2.799 6.612 3.163 1.00 87.69 84 ALA A CA 1
ATOM 644 C C . ALA A 1 84 ? 1.877 5.609 3.859 1.00 87.69 84 ALA A C 1
ATOM 646 O O . ALA A 1 84 ? 0.894 5.991 4.492 1.00 87.69 84 ALA A O 1
ATOM 647 N N . LEU A 1 85 ? 2.225 4.323 3.785 1.00 90.62 85 LEU A N 1
ATOM 648 C CA . LEU A 1 85 ? 1.457 3.258 4.416 1.00 90.62 85 LEU A CA 1
ATOM 649 C C . LEU A 1 85 ? 1.453 3.384 5.941 1.00 90.62 85 LEU A C 1
ATOM 651 O O . LEU A 1 85 ? 0.415 3.167 6.555 1.00 90.62 85 LEU A O 1
ATOM 655 N N . GLN A 1 86 ? 2.571 3.784 6.554 1.00 89.12 86 GLN A N 1
ATOM 656 C CA . GLN A 1 86 ? 2.630 4.065 7.990 1.00 89.12 86 GLN A CA 1
ATOM 657 C C . GLN A 1 86 ? 1.662 5.179 8.384 1.00 89.12 86 GLN A C 1
ATOM 659 O O . GLN A 1 86 ? 0.985 5.055 9.399 1.00 89.12 86 GLN A O 1
ATOM 664 N N . ARG A 1 87 ? 1.542 6.245 7.582 1.00 85.44 87 ARG A N 1
ATOM 665 C CA . ARG A 1 87 ? 0.535 7.294 7.815 1.00 85.44 87 ARG A CA 1
ATOM 666 C C . ARG A 1 87 ? -0.885 6.758 7.680 1.00 85.44 87 ARG A C 1
ATOM 668 O O . ARG A 1 87 ? -1.733 7.138 8.476 1.00 85.44 87 ARG A O 1
ATOM 675 N N . VAL A 1 88 ? -1.137 5.848 6.736 1.00 86.06 88 VAL A N 1
ATOM 676 C CA . VAL A 1 88 ? -2.446 5.184 6.618 1.00 86.06 88 VAL A CA 1
ATOM 677 C C . VAL A 1 88 ? -2.748 4.287 7.823 1.00 86.06 88 VAL A C 1
ATOM 679 O O . VAL A 1 88 ? -3.885 4.218 8.280 1.00 86.06 88 VAL A O 1
ATOM 682 N N . ALA A 1 89 ? -1.729 3.630 8.371 1.00 85.88 89 ALA A N 1
ATOM 683 C CA . ALA A 1 89 ? -1.850 2.775 9.546 1.00 85.88 89 ALA A CA 1
ATOM 684 C C . ALA A 1 89 ? -2.127 3.556 10.846 1.00 85.88 89 ALA A C 1
ATOM 686 O O . ALA A 1 89 ? -2.530 2.961 11.847 1.00 85.88 89 ALA A O 1
ATOM 687 N N . GLN A 1 90 ? -1.909 4.878 10.861 1.00 81.38 90 GLN A N 1
ATOM 688 C CA . GLN A 1 90 ? -2.148 5.700 12.045 1.00 81.38 90 GLN A CA 1
ATOM 689 C C . GLN A 1 90 ? -3.631 5.711 12.426 1.00 81.38 90 GLN A C 1
ATOM 691 O O . GLN A 1 90 ? -4.539 5.783 11.595 1.00 81.38 90 GLN A O 1
ATOM 696 N N . VAL A 1 91 ? -3.875 5.654 13.735 1.00 67.94 91 VAL A N 1
ATOM 697 C CA . VAL A 1 91 ? -5.223 5.649 14.303 1.00 67.94 91 VAL A CA 1
ATOM 698 C C . VAL A 1 91 ? -5.974 6.906 13.860 1.00 67.94 91 VAL A C 1
ATOM 700 O O . VAL A 1 91 ? -5.523 8.022 14.102 1.00 67.94 91 VAL A O 1
ATOM 703 N N . GLY A 1 92 ? -7.134 6.708 13.232 1.00 69.56 92 GLY A N 1
ATOM 704 C CA . GLY A 1 92 ? -8.025 7.786 12.793 1.00 69.56 92 GLY A CA 1
ATOM 705 C C . GLY A 1 92 ? -8.101 7.968 11.279 1.00 69.56 92 GLY A C 1
ATOM 706 O O . GLY A 1 92 ? -9.072 8.556 10.825 1.00 69.56 92 GLY A O 1
ATOM 707 N N . VAL A 1 93 ? -7.145 7.406 10.528 1.00 80.75 93 VAL A N 1
ATOM 708 C CA . VAL A 1 93 ? -7.099 7.442 9.055 1.00 80.75 93 VAL A CA 1
ATOM 709 C C . VAL A 1 93 ? -7.858 6.267 8.422 1.00 80.75 93 VAL A C 1
ATOM 711 O O . VAL A 1 93 ? -8.614 6.420 7.465 1.00 80.75 93 VAL A O 1
ATOM 714 N N . LEU A 1 94 ? -7.672 5.061 8.952 1.00 85.62 94 LEU A N 1
ATOM 715 C CA . LEU A 1 94 ? -8.358 3.867 8.465 1.00 85.62 94 LEU A CA 1
ATOM 716 C C . LEU A 1 94 ? -9.506 3.502 9.412 1.00 85.62 94 LEU A C 1
ATOM 718 O O . LEU A 1 94 ? -9.339 3.525 10.638 1.00 85.62 94 LEU A O 1
ATOM 722 N N . ALA A 1 95 ? -10.667 3.145 8.865 1.00 86.06 95 ALA A N 1
ATOM 723 C CA . ALA A 1 95 ? -11.770 2.574 9.634 1.00 86.06 95 ALA A CA 1
ATOM 724 C C . ALA A 1 95 ? -11.333 1.282 10.353 1.00 86.06 95 ALA A C 1
ATOM 726 O O . ALA A 1 95 ? -10.288 0.703 10.048 1.00 86.06 95 ALA A O 1
ATOM 727 N N . ALA A 1 96 ? -12.116 0.823 11.334 1.00 86.00 96 ALA A N 1
ATOM 728 C CA . ALA A 1 96 ? -11.776 -0.372 12.115 1.00 86.00 96 ALA A CA 1
ATOM 729 C C . ALA A 1 96 ? -11.580 -1.619 11.231 1.00 86.00 96 ALA A C 1
ATOM 731 O O . ALA A 1 96 ? -10.633 -2.368 11.440 1.00 86.00 96 ALA A O 1
ATOM 732 N N . GLU A 1 97 ? -12.422 -1.781 10.207 1.00 88.19 97 GLU A N 1
ATOM 733 C CA . GLU A 1 97 ? -12.342 -2.860 9.209 1.00 88.19 97 GLU A CA 1
ATOM 734 C C . GLU A 1 97 ? -11.756 -2.386 7.870 1.00 88.19 97 GLU A C 1
ATOM 736 O O . GLU A 1 97 ? -11.922 -3.036 6.832 1.00 88.19 97 GLU A O 1
ATOM 741 N N . GLY A 1 98 ? -11.111 -1.217 7.872 1.00 89.50 98 GLY A N 1
ATOM 742 C CA . GLY A 1 98 ? -10.636 -0.606 6.646 1.00 89.50 98 GLY A CA 1
ATOM 743 C C . GLY A 1 98 ? -9.463 -1.366 6.029 1.00 89.50 98 GLY A C 1
ATOM 744 O O . GLY A 1 98 ? -8.746 -2.130 6.686 1.00 89.50 98 GLY A O 1
ATOM 745 N N . ARG A 1 99 ? -9.279 -1.159 4.726 1.00 93.31 99 ARG A N 1
ATOM 746 C CA . ARG A 1 99 ? -8.313 -1.882 3.897 1.00 93.31 99 ARG A CA 1
ATOM 747 C C . ARG A 1 99 ? -7.428 -0.927 3.121 1.00 93.31 99 ARG A C 1
ATOM 749 O O . ARG A 1 99 ? -7.863 0.142 2.695 1.00 93.31 99 ARG A O 1
ATOM 756 N N . VAL A 1 100 ? -6.201 -1.357 2.864 1.00 94.25 100 VAL A N 1
ATOM 757 C CA . VAL A 1 100 ? -5.274 -0.657 1.976 1.00 94.25 100 VAL A CA 1
ATOM 758 C C . VAL A 1 100 ? -4.929 -1.559 0.809 1.00 94.25 100 VAL A C 1
ATOM 760 O O . VAL A 1 100 ? -4.514 -2.701 0.987 1.00 94.25 100 VAL A O 1
ATOM 763 N N . TRP A 1 101 ? -5.084 -1.036 -0.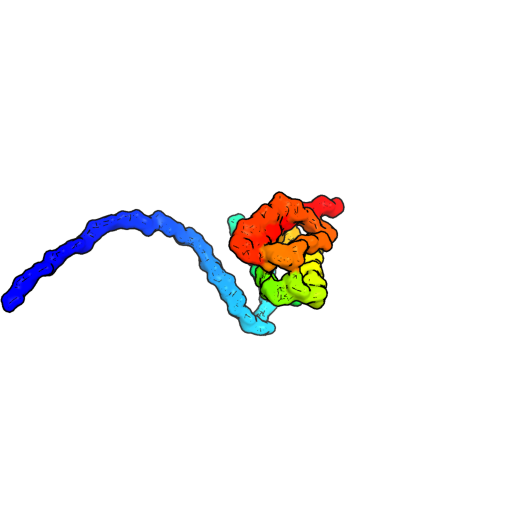394 1.00 95.56 101 TRP A N 1
ATOM 764 C CA . TRP A 1 101 ? -4.714 -1.697 -1.630 1.00 95.56 101 TRP A CA 1
ATOM 765 C C . TRP A 1 101 ? -3.465 -1.027 -2.179 1.00 95.56 101 TRP A C 1
ATOM 767 O O . TRP A 1 101 ? -3.504 0.148 -2.530 1.00 95.56 101 TRP A O 1
ATOM 777 N N . LEU A 1 102 ? -2.369 -1.769 -2.267 1.00 95.56 102 LEU A N 1
ATOM 778 C CA . LEU A 1 102 ? -1.112 -1.299 -2.831 1.00 95.56 102 LEU A CA 1
ATOM 779 C C . LEU A 1 102 ? -0.862 -1.991 -4.170 1.00 95.56 102 LEU A C 1
ATOM 781 O O . LEU A 1 102 ? -0.797 -3.218 -4.228 1.00 95.56 102 LEU A O 1
ATOM 785 N N . ARG A 1 103 ? -0.673 -1.213 -5.239 1.00 95.56 103 ARG A N 1
ATOM 786 C CA . ARG A 1 103 ? -0.182 -1.720 -6.525 1.00 95.56 103 ARG A CA 1
ATOM 787 C C . ARG A 1 103 ? 1.290 -1.368 -6.713 1.00 95.56 103 ARG A C 1
ATOM 789 O O . ARG A 1 103 ? 1.657 -0.203 -6.678 1.00 95.56 103 ARG A O 1
ATOM 796 N N . VAL A 1 104 ? 2.125 -2.372 -6.959 1.00 95.62 104 VAL A N 1
ATOM 797 C CA . VAL A 1 104 ? 3.568 -2.211 -7.203 1.00 95.62 104 VAL A CA 1
ATOM 798 C C . VAL A 1 104 ? 4.017 -3.041 -8.397 1.00 95.62 104 VAL A C 1
ATOM 800 O O . VAL A 1 104 ? 3.289 -3.899 -8.900 1.00 95.62 104 VAL A O 1
ATOM 803 N N . GLU A 1 105 ? 5.241 -2.803 -8.858 1.00 95.75 105 GLU A N 1
ATOM 804 C CA . GLU A 1 105 ? 5.862 -3.642 -9.878 1.00 95.75 105 GLU A CA 1
ATOM 805 C C . GLU A 1 105 ? 6.205 -5.025 -9.299 1.00 95.75 105 GLU A C 1
ATOM 807 O O . GLU A 1 105 ? 6.951 -5.136 -8.325 1.00 95.75 105 GLU A O 1
ATOM 812 N N . ARG A 1 106 ? 5.727 -6.103 -9.927 1.00 95.06 106 ARG A N 1
ATOM 813 C CA . ARG A 1 106 ? 5.920 -7.491 -9.466 1.00 95.06 106 ARG A CA 1
ATOM 814 C C . ARG A 1 106 ? 7.389 -7.876 -9.316 1.00 95.06 106 ARG A C 1
ATOM 816 O O . ARG A 1 106 ? 7.750 -8.589 -8.385 1.00 95.06 106 ARG A O 1
ATOM 823 N N . ARG A 1 107 ? 8.242 -7.399 -10.222 1.00 93.81 107 ARG A N 1
ATOM 824 C CA . ARG A 1 107 ? 9.679 -7.717 -10.243 1.00 93.81 107 ARG A CA 1
ATOM 825 C C . ARG A 1 107 ? 10.452 -7.065 -9.099 1.00 93.81 107 ARG A C 1
ATOM 827 O O . ARG A 1 107 ? 11.532 -7.534 -8.767 1.00 93.81 107 ARG A O 1
ATOM 834 N N . SER A 1 108 ? 9.894 -6.023 -8.481 1.00 92.56 108 SER A N 1
ATOM 835 C CA . SER A 1 108 ? 10.538 -5.333 -7.362 1.00 92.56 108 SER A CA 1
ATOM 836 C C . SER A 1 108 ? 10.605 -6.180 -6.087 1.00 92.56 108 SER A C 1
ATOM 838 O O . SER A 1 108 ? 11.450 -5.914 -5.229 1.00 92.56 108 SER A O 1
ATOM 840 N N . GLY A 1 109 ? 9.706 -7.165 -5.945 1.00 90.12 109 GLY A N 1
ATOM 841 C CA . GLY A 1 109 ? 9.531 -7.942 -4.716 1.00 90.12 109 GLY A CA 1
ATOM 842 C C . GLY A 1 109 ? 9.074 -7.108 -3.513 1.00 90.12 109 GLY A C 1
ATOM 843 O O . GLY A 1 109 ? 9.172 -7.578 -2.383 1.00 90.12 109 GLY A O 1
ATOM 844 N N . LEU A 1 110 ? 8.617 -5.870 -3.732 1.00 92.62 110 LEU A N 1
ATOM 845 C CA . LEU A 1 110 ? 8.265 -4.938 -2.669 1.00 92.62 110 LEU A CA 1
ATOM 846 C C . LEU A 1 110 ? 7.016 -5.413 -1.918 1.00 92.62 110 LEU A C 1
ATOM 848 O O . LEU A 1 110 ? 5.922 -5.430 -2.474 1.00 92.62 110 LEU A O 1
ATOM 852 N N . ARG A 1 111 ? 7.193 -5.755 -0.640 1.00 94.44 111 ARG A N 1
ATOM 853 C CA . ARG A 1 111 ? 6.129 -6.080 0.319 1.00 94.44 111 ARG A CA 1
ATOM 854 C C . ARG A 1 111 ? 6.404 -5.321 1.618 1.00 94.44 111 ARG A C 1
ATOM 856 O O . ARG A 1 111 ? 7.105 -5.851 2.475 1.00 94.44 111 ARG A O 1
ATOM 863 N N . PRO A 1 112 ? 5.962 -4.058 1.743 1.00 92.19 112 PRO A N 1
ATOM 864 C CA . PRO A 1 112 ? 6.260 -3.264 2.926 1.00 92.19 112 PRO A CA 1
ATOM 865 C C . PRO A 1 112 ? 5.686 -3.913 4.186 1.00 92.19 112 PRO A C 1
ATOM 867 O O . PRO A 1 112 ? 4.507 -4.276 4.221 1.00 92.19 112 PRO A O 1
ATOM 870 N N . GLU A 1 113 ? 6.521 -4.031 5.213 1.00 92.50 113 GLU A N 1
ATOM 871 C CA . GLU A 1 113 ? 6.102 -4.380 6.566 1.00 92.50 113 GLU A CA 1
ATOM 872 C C . GLU A 1 113 ? 5.801 -3.084 7.316 1.00 92.50 113 GLU A C 1
ATOM 874 O O . GLU A 1 113 ? 6.669 -2.224 7.482 1.00 92.50 113 GLU A O 1
ATOM 879 N N . VAL A 1 114 ? 4.544 -2.907 7.718 1.00 90.88 114 VAL A N 1
ATOM 880 C CA . VAL A 1 114 ? 4.059 -1.653 8.299 1.00 90.88 114 VAL A CA 1
ATOM 881 C C . VAL A 1 114 ? 3.326 -1.969 9.599 1.00 90.88 114 VAL A C 1
ATOM 883 O O . VAL A 1 114 ? 2.298 -2.645 9.555 1.00 90.88 114 VAL A O 1
ATOM 886 N N . PRO A 1 115 ? 3.811 -1.489 10.760 1.00 90.44 115 PRO A N 1
ATOM 887 C CA . PRO A 1 115 ? 3.113 -1.672 12.027 1.00 90.44 115 PRO A CA 1
ATOM 888 C C . PRO A 1 115 ? 1.662 -1.182 11.946 1.00 90.44 115 PRO A C 1
ATOM 890 O O . PRO A 1 115 ? 1.401 -0.093 11.441 1.00 90.44 115 PRO A O 1
ATOM 893 N N . GLY A 1 116 ? 0.722 -1.989 12.441 1.00 89.50 116 GLY A N 1
ATOM 894 C CA . GLY A 1 116 ? -0.714 -1.690 12.377 1.00 89.50 116 GLY A CA 1
ATOM 895 C C . GLY A 1 116 ? -1.406 -2.109 11.074 1.00 89.50 116 GLY A C 1
ATOM 896 O O . GLY A 1 116 ? -2.627 -1.995 10.987 1.00 89.50 116 GLY A O 1
ATOM 897 N N . LEU A 1 117 ? -0.672 -2.643 10.092 1.00 92.75 117 LEU A N 1
ATOM 898 C CA . LEU A 1 117 ? -1.223 -3.254 8.883 1.00 92.75 117 LEU A CA 1
ATOM 899 C C . LEU A 1 117 ? -0.753 -4.705 8.750 1.00 92.75 117 LEU A C 1
ATOM 901 O O . LEU A 1 117 ? 0.416 -5.021 8.952 1.00 92.75 117 LEU A O 1
ATOM 905 N N . VAL A 1 118 ? -1.667 -5.590 8.365 1.00 94.88 118 VAL A N 1
ATOM 906 C CA . VAL A 1 118 ? -1.400 -7.014 8.136 1.00 94.88 118 VAL A CA 1
ATOM 907 C C . VAL A 1 118 ? -1.701 -7.334 6.680 1.00 94.88 118 VAL A C 1
ATOM 909 O O . VAL A 1 118 ? -2.782 -7.020 6.187 1.00 94.88 118 VAL A O 1
ATOM 912 N N . LEU A 1 119 ? -0.750 -7.947 5.973 1.00 96.19 119 LEU A N 1
ATOM 913 C CA . LEU A 1 119 ? -0.966 -8.402 4.600 1.00 96.19 119 LEU A CA 1
ATOM 914 C C . LEU A 1 119 ? -1.954 -9.579 4.602 1.00 96.19 119 LEU A C 1
ATOM 916 O O . LEU A 1 119 ? -1.651 -10.636 5.149 1.00 96.19 119 LEU A O 1
ATOM 920 N N . GLY A 1 120 ? -3.124 -9.388 3.994 1.00 94.75 120 GLY A N 1
ATOM 921 C CA . GLY A 1 120 ? -4.213 -10.368 3.982 1.00 94.75 120 GLY A CA 1
ATOM 922 C C . GLY A 1 120 ? -4.519 -10.984 2.613 1.00 94.75 120 GLY A C 1
ATOM 923 O O . GLY A 1 120 ? -5.167 -12.024 2.559 1.00 94.75 120 GLY A O 1
ATOM 924 N N . ASP A 1 121 ? -4.121 -10.359 1.501 1.00 96.88 121 ASP A N 1
ATOM 925 C CA . ASP A 1 121 ? -4.198 -10.967 0.159 1.00 96.88 121 ASP A CA 1
ATOM 926 C C . ASP A 1 121 ? -3.076 -10.433 -0.747 1.00 96.88 121 ASP A C 1
ATOM 928 O O . ASP A 1 121 ? -2.641 -9.287 -0.608 1.00 96.88 121 ASP A O 1
ATOM 932 N N . GLU A 1 122 ? -2.634 -11.254 -1.696 1.00 97.62 122 GLU A N 1
ATOM 933 C CA . GLU A 1 122 ? -1.621 -10.915 -2.697 1.00 97.62 122 GLU A CA 1
ATOM 934 C C . GLU A 1 122 ? -2.015 -11.516 -4.051 1.00 97.62 122 GLU A C 1
ATOM 936 O O . GLU A 1 122 ? -2.274 -12.714 -4.171 1.00 97.62 122 GLU A O 1
ATOM 941 N N . ARG A 1 123 ? -2.040 -10.689 -5.104 1.00 97.81 123 ARG A N 1
ATOM 942 C CA . ARG A 1 123 ? -2.394 -11.128 -6.462 1.00 97.81 123 ARG A CA 1
ATOM 943 C C . ARG A 1 123 ? -1.481 -10.524 -7.515 1.00 97.81 123 ARG A C 1
ATOM 945 O O . ARG A 1 123 ? -1.174 -9.336 -7.485 1.00 97.81 123 ARG A O 1
ATOM 952 N N . SER A 1 124 ? -1.094 -11.338 -8.491 1.00 96.69 124 SER A N 1
ATOM 953 C CA . SER A 1 124 ? -0.261 -10.919 -9.622 1.00 96.69 124 SER A CA 1
ATOM 954 C C . SER A 1 124 ? -1.089 -10.720 -10.892 1.00 96.69 124 SER A C 1
ATOM 956 O O . SER A 1 124 ? -1.903 -11.572 -11.243 1.00 96.69 124 SER A O 1
ATOM 958 N N . TYR A 1 125 ? -0.824 -9.631 -11.617 1.00 94.88 125 TYR A N 1
ATOM 959 C CA . TYR A 1 125 ? -1.446 -9.304 -12.904 1.00 94.88 125 TYR A CA 1
ATOM 960 C C . TYR A 1 125 ? -0.385 -8.773 -13.874 1.00 94.88 125 TYR A C 1
ATOM 962 O O . TYR A 1 125 ? 0.027 -7.618 -13.782 1.00 94.88 125 TYR A O 1
ATOM 970 N N . GLY A 1 126 ? 0.080 -9.607 -14.809 1.00 95.56 126 GLY A N 1
ATOM 971 C CA . GLY A 1 126 ? 1.165 -9.226 -15.721 1.00 95.56 126 GLY A CA 1
ATOM 972 C C . GLY A 1 126 ? 2.431 -8.814 -14.955 1.00 95.56 126 GLY A C 1
ATOM 973 O O . GLY A 1 126 ? 2.982 -9.605 -14.187 1.00 95.56 126 GLY A O 1
ATOM 974 N N . ASP A 1 127 ? 2.887 -7.573 -15.137 1.00 93.88 127 ASP A N 1
ATOM 975 C CA . ASP A 1 127 ? 4.024 -6.999 -14.397 1.00 93.88 127 ASP A CA 1
ATOM 976 C C . ASP A 1 127 ? 3.619 -6.279 -13.094 1.00 93.88 127 ASP A C 1
ATOM 978 O O . ASP A 1 127 ? 4.473 -5.722 -12.410 1.00 93.88 127 ASP A O 1
ATOM 982 N N . SER A 1 128 ? 2.342 -6.310 -12.705 1.00 94.94 128 SER A N 1
ATOM 983 C CA . SER A 1 128 ? 1.848 -5.732 -11.447 1.00 94.94 128 SER A CA 1
ATOM 984 C C . SER A 1 128 ? 1.674 -6.780 -10.347 1.00 94.94 128 SER A C 1
ATOM 986 O O . SER A 1 128 ? 1.243 -7.907 -10.601 1.00 94.94 128 SER A O 1
ATOM 988 N N . LEU A 1 129 ? 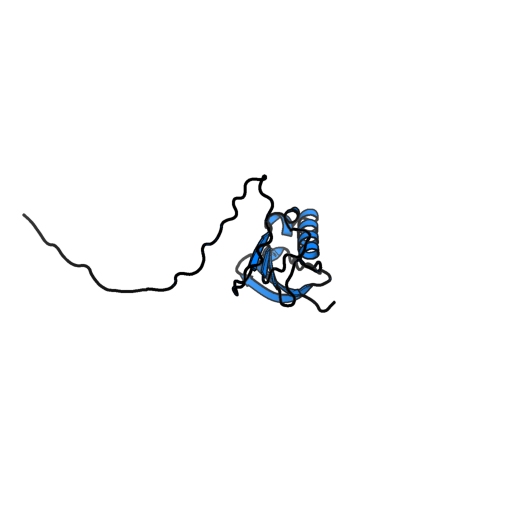1.951 -6.371 -9.112 1.00 96.69 129 LEU A N 1
ATOM 989 C CA . LEU A 1 129 ? 1.607 -7.066 -7.877 1.00 96.69 129 LEU A CA 1
ATOM 990 C C . LEU A 1 129 ? 0.652 -6.177 -7.079 1.00 96.69 129 LEU A C 1
ATOM 992 O O . LEU A 1 129 ? 0.942 -5.004 -6.847 1.00 96.69 129 LEU A O 1
ATOM 996 N N . VAL A 1 130 ? -0.500 -6.724 -6.702 1.00 97.38 130 VAL A N 1
ATOM 997 C CA . VAL A 1 130 ? -1.510 -6.049 -5.885 1.00 97.38 130 VAL A CA 1
ATOM 998 C C . VAL A 1 130 ? -1.527 -6.704 -4.514 1.00 97.38 130 VAL A C 1
ATOM 1000 O O . VAL A 1 130 ? -1.771 -7.905 -4.401 1.00 97.38 130 VAL A O 1
ATOM 1003 N N . LEU A 1 131 ? -1.276 -5.901 -3.489 1.00 97.50 131 LEU A N 1
ATOM 1004 C CA . LEU A 1 131 ? -1.241 -6.294 -2.089 1.00 97.50 131 LEU A CA 1
ATOM 1005 C C . LEU A 1 131 ? -2.443 -5.683 -1.373 1.00 97.50 131 LEU A C 1
ATOM 1007 O O . LEU A 1 131 ? -2.723 -4.494 -1.533 1.00 97.50 131 LEU A O 1
ATOM 1011 N N . ARG A 1 132 ? -3.145 -6.491 -0.581 1.00 97.19 132 ARG A N 1
ATOM 1012 C CA . ARG A 1 132 ? -4.257 -6.050 0.260 1.00 97.19 132 ARG A CA 1
ATOM 1013 C C . ARG A 1 132 ? -3.846 -6.153 1.715 1.00 97.19 132 ARG A C 1
ATOM 1015 O O . ARG A 1 132 ? -3.648 -7.255 2.226 1.00 97.19 132 ARG A O 1
ATOM 1022 N N . TYR A 1 133 ? -3.773 -5.013 2.375 1.00 96.00 133 TYR A N 1
ATOM 1023 C CA . TYR A 1 133 ? -3.536 -4.920 3.801 1.00 96.00 133 TYR A CA 1
ATOM 1024 C C . TYR A 1 133 ? -4.844 -4.660 4.538 1.00 96.00 133 TYR A C 1
ATOM 1026 O O . TYR A 1 133 ? -5.697 -3.902 4.073 1.00 96.00 133 TYR A O 1
ATOM 1034 N N . GLU A 1 134 ? -4.983 -5.280 5.697 1.00 93.44 134 GLU A N 1
ATOM 1035 C CA . GLU A 1 134 ? -6.059 -5.051 6.653 1.00 93.44 134 GLU A CA 1
ATOM 1036 C C . GLU A 1 134 ? -5.476 -4.391 7.900 1.00 93.44 134 GLU A C 1
ATOM 1038 O O . GLU A 1 134 ? -4.289 -4.548 8.204 1.00 93.44 134 GLU A O 1
ATOM 1043 N N . ARG A 1 135 ? -6.300 -3.641 8.630 1.00 88.81 135 ARG A N 1
ATOM 1044 C CA . ARG A 1 135 ? -5.887 -3.088 9.918 1.00 88.81 135 ARG A CA 1
ATOM 1045 C C . ARG A 1 135 ? -5.569 -4.224 10.895 1.00 88.81 135 ARG A C 1
ATOM 1047 O O . ARG A 1 135 ? -6.407 -5.085 11.147 1.00 88.81 135 ARG A O 1
ATOM 1054 N N . GLY A 1 136 ? -4.360 -4.221 11.449 1.00 83.75 136 GLY A N 1
ATOM 1055 C CA . GLY A 1 136 ? -3.967 -5.151 12.504 1.00 83.75 136 GLY A CA 1
ATOM 1056 C C . GLY A 1 136 ? -4.628 -4.802 13.838 1.00 83.75 136 GLY A C 1
ATOM 1057 O O . GLY A 1 136 ? -4.927 -3.634 14.103 1.00 83.75 136 GLY A O 1
ATOM 1058 N N . ALA A 1 137 ? -4.835 -5.807 14.692 1.00 69.88 137 ALA A N 1
ATOM 1059 C CA . ALA A 1 137 ? -5.175 -5.564 16.091 1.00 69.88 137 ALA A CA 1
ATOM 1060 C C . ALA A 1 137 ? -4.006 -4.817 16.761 1.00 69.88 137 ALA A C 1
ATOM 1062 O O . ALA A 1 137 ? -2.859 -5.253 16.643 1.00 69.88 137 ALA A O 1
ATOM 1063 N N . ALA A 1 138 ? -4.305 -3.671 17.377 1.00 58.00 138 ALA A N 1
ATOM 1064 C CA . ALA A 1 138 ? -3.345 -2.864 18.131 1.00 58.00 138 ALA A CA 1
ATOM 1065 C C . ALA A 1 138 ? -3.107 -3.441 19.530 1.00 58.00 138 ALA A C 1
ATOM 1067 O O . ALA A 1 138 ? -4.076 -3.997 20.100 1.00 58.00 138 ALA A O 1
#

Foldseek 3Di:
DDDDDDDDDDDDDDDDPDDDPPPPPDDPPDDDDDDPDPDPDQAEAEPAALVPQDDAQAAHQEYEYEYDQVLLQDPNSLVRVQSSVLSCLDPRNHDQFHKYKYKYFPVSVDDHDHPQWDFDDWDDDPRIIITMITGDDD